Protein AF-A0A958DWW5-F1 (afdb_monomer_lite)

pLDDT: mean 72.93, std 12.02, range [46.09, 90.88]

Secondary structure (DSSP, 8-state):
--HHHHHHHHHHHH-SSHHHHHHHHHHHHHHHHHHHHHHHHTT----HHHHHHHHHHHHHHT-HHHHHHHHHTS-TTSTTHHHHHHHHHT-

Radius of gyration: 12.98 Å; chains: 1; bounding box: 32×26×37 Å

Foldseek 3Di:
DQPLCVLQVCLVPPDPDPVVSVVSLVVSLVSLVVVVVVCVVVVNPCALVSLQSNLVSCVVVVVNVSSLVSLVPRDPVHPCNVVSVVVNVVD

Structure (mmCIF, N/CA/C/O backbone):
data_AF-A0A958DWW5-F1
#
_entry.id   AF-A0A958DWW5-F1
#
loop_
_atom_site.group_PDB
_atom_site.id
_atom_site.type_symbol
_atom_site.label_atom_id
_atom_site.label_alt_id
_atom_site.label_comp_id
_atom_site.label_asym_id
_atom_site.label_entity_id
_atom_site.label_seq_id
_atom_site.pdbx_PDB_ins_code
_atom_site.Cartn_x
_atom_site.Cartn_y
_atom_site.Cartn_z
_atom_site.occupancy
_atom_site.B_iso_or_equiv
_atom_site.auth_seq_id
_atom_site.auth_comp_id
_atom_site.auth_asym_id
_atom_site.auth_atom_id
_atom_site.pdbx_PDB_model_num
ATOM 1 N N . MET A 1 1 ? -7.079 15.715 -1.850 1.00 46.09 1 MET A N 1
ATOM 2 C CA . MET A 1 1 ? -6.346 15.197 -3.025 1.00 46.09 1 MET A CA 1
ATOM 3 C C . MET A 1 1 ? -4.993 14.724 -2.521 1.00 46.09 1 MET A C 1
ATOM 5 O O . MET A 1 1 ? -4.297 15.525 -1.916 1.00 46.09 1 MET A O 1
ATOM 9 N N . GLY A 1 2 ? -4.696 13.425 -2.607 1.00 49.34 2 GLY A N 1
ATOM 10 C CA . GLY A 1 2 ? -3.488 12.849 -2.006 1.00 49.34 2 GLY A CA 1
ATOM 11 C C . GLY A 1 2 ? -2.287 13.001 -2.933 1.00 49.34 2 GLY A C 1
ATOM 12 O O . GLY A 1 2 ? -2.375 12.627 -4.098 1.00 49.34 2 GLY A O 1
ATOM 13 N N . LEU A 1 3 ? -1.175 13.531 -2.424 1.00 52.94 3 LEU A N 1
ATOM 14 C CA . LEU A 1 3 ? 0.078 13.673 -3.178 1.00 52.94 3 LEU A CA 1
ATOM 15 C C . LEU A 1 3 ? 0.573 12.330 -3.735 1.00 52.94 3 LEU A C 1
ATOM 17 O O . LEU A 1 3 ? 1.048 12.287 -4.863 1.00 52.94 3 LEU A O 1
ATOM 21 N N . GLY A 1 4 ? 0.361 11.233 -3.001 1.00 56.16 4 GLY A N 1
ATOM 22 C CA . GLY A 1 4 ? 0.663 9.886 -3.482 1.00 56.16 4 GLY A CA 1
ATOM 23 C C . GLY A 1 4 ? -0.173 9.470 -4.701 1.00 56.16 4 GLY A C 1
ATOM 24 O O . GLY A 1 4 ? 0.372 8.893 -5.629 1.00 56.16 4 GLY A O 1
ATOM 25 N N . TYR A 1 5 ? -1.459 9.844 -4.775 1.00 56.38 5 TYR A N 1
ATOM 26 C CA . TYR A 1 5 ? -2.298 9.598 -5.962 1.00 56.38 5 TYR A CA 1
ATOM 27 C C . TYR A 1 5 ? -1.805 10.383 -7.181 1.00 56.38 5 TYR A C 1
ATOM 29 O O . TYR A 1 5 ? -1.749 9.840 -8.282 1.00 56.38 5 TYR A O 1
ATOM 37 N N . LEU A 1 6 ? -1.434 11.655 -6.996 1.00 55.06 6 LEU A N 1
ATOM 38 C CA . LEU A 1 6 ? -0.862 12.454 -8.079 1.00 55.06 6 LEU A CA 1
ATOM 39 C C . LEU A 1 6 ? 0.441 11.820 -8.558 1.00 55.06 6 LEU A C 1
ATOM 41 O O . LEU A 1 6 ? 0.516 11.491 -9.729 1.00 55.06 6 LEU A O 1
ATOM 45 N N . ALA A 1 7 ? 1.383 11.538 -7.657 1.00 57.19 7 ALA A N 1
ATOM 46 C CA . ALA A 1 7 ? 2.679 10.960 -8.003 1.00 57.19 7 ALA A CA 1
ATOM 47 C C . ALA A 1 7 ? 2.563 9.596 -8.712 1.00 57.19 7 ALA A C 1
ATOM 49 O O . ALA A 1 7 ? 3.212 9.384 -9.736 1.00 57.19 7 ALA A O 1
ATOM 50 N N . LEU A 1 8 ? 1.688 8.707 -8.230 1.00 61.31 8 LEU A N 1
ATOM 51 C CA . LEU A 1 8 ? 1.511 7.358 -8.775 1.00 61.31 8 LEU A CA 1
ATOM 52 C C . LEU A 1 8 ? 0.702 7.360 -10.090 1.00 61.31 8 LEU A C 1
ATOM 54 O O . LEU A 1 8 ? 1.045 6.663 -11.043 1.00 61.31 8 LEU A O 1
ATOM 58 N N . SER A 1 9 ? -0.325 8.210 -10.209 1.00 54.41 9 SER A N 1
ATOM 59 C CA . SER A 1 9 ? -1.057 8.371 -11.478 1.00 54.41 9 SER A CA 1
ATOM 60 C C . SER A 1 9 ? -0.226 9.084 -12.551 1.00 54.41 9 SER A C 1
ATOM 62 O O . SER A 1 9 ? -0.356 8.767 -13.736 1.00 54.41 9 SER A O 1
ATOM 64 N N . THR A 1 10 ? 0.663 10.008 -12.162 1.00 55.66 10 THR A N 1
ATOM 65 C CA . THR A 1 10 ? 1.589 10.665 -13.091 1.00 55.66 10 THR A CA 1
ATOM 66 C C . THR A 1 10 ? 2.751 9.766 -13.490 1.00 55.66 10 THR A C 1
ATOM 68 O O . THR A 1 10 ? 3.127 9.797 -14.656 1.00 55.66 10 THR A O 1
ATOM 71 N N . SER A 1 11 ? 3.284 8.917 -12.603 1.00 55.38 11 SER A N 1
ATOM 72 C CA . SER A 1 11 ? 4.348 7.970 -12.977 1.00 55.38 11 SER A CA 1
ATOM 73 C C . SER A 1 11 ? 3.846 6.939 -13.993 1.00 55.38 11 SER A C 1
ATOM 75 O O . SER A 1 11 ? 4.513 6.658 -14.990 1.00 55.38 11 SER A O 1
ATOM 77 N N . ALA A 1 12 ? 2.614 6.449 -13.828 1.00 53.28 12 ALA A N 1
ATOM 78 C CA . ALA A 1 12 ? 2.003 5.528 -14.779 1.00 53.28 12 ALA A CA 1
ATOM 79 C C . ALA A 1 12 ? 1.764 6.166 -16.164 1.00 53.28 12 ALA A C 1
ATOM 81 O O . ALA A 1 12 ? 1.951 5.491 -17.176 1.00 53.28 12 ALA A O 1
ATOM 82 N N . LYS A 1 13 ? 1.395 7.457 -16.234 1.00 50.47 13 LYS A N 1
ATOM 83 C CA . LYS A 1 13 ? 1.014 8.135 -17.492 1.00 50.47 13 LYS A CA 1
ATOM 84 C C . LYS A 1 13 ? 2.093 8.993 -18.165 1.00 50.47 13 LYS A C 1
ATOM 86 O O . LYS A 1 13 ? 1.932 9.272 -19.349 1.00 50.47 13 LYS A O 1
ATOM 91 N N . ALA A 1 14 ? 3.126 9.452 -17.455 1.00 50.16 14 ALA A N 1
ATOM 92 C CA . ALA A 1 14 ? 3.953 10.576 -17.917 1.00 50.16 14 ALA A CA 1
ATOM 93 C C . ALA A 1 14 ? 5.463 10.312 -18.027 1.00 50.16 14 ALA A C 1
ATOM 95 O O . ALA A 1 14 ? 6.180 11.236 -18.394 1.00 50.16 14 ALA A O 1
ATOM 96 N N . ALA A 1 15 ? 5.971 9.111 -17.736 1.00 50.66 15 ALA A N 1
ATOM 97 C CA . ALA A 1 15 ? 7.409 8.853 -17.845 1.00 50.66 15 ALA A CA 1
ATOM 98 C C . ALA A 1 15 ? 7.796 8.408 -19.274 1.00 50.66 15 ALA A C 1
ATOM 100 O O . ALA A 1 15 ? 7.362 7.333 -19.694 1.00 50.66 15 ALA A O 1
ATOM 101 N N . PRO A 1 16 ? 8.597 9.194 -20.021 1.00 54.28 16 PRO A N 1
ATOM 102 C CA . PRO A 1 16 ? 9.163 8.767 -21.304 1.00 54.28 16 PRO A CA 1
ATOM 103 C C . PRO A 1 16 ? 10.247 7.680 -21.155 1.00 54.28 16 PRO A C 1
ATOM 105 O O . PRO A 1 16 ? 10.571 7.009 -22.132 1.00 54.28 16 PRO A O 1
ATOM 108 N N . ASP A 1 17 ? 10.752 7.463 -19.935 1.00 62.81 17 ASP A N 1
ATOM 109 C CA . ASP A 1 17 ? 11.859 6.560 -19.619 1.00 62.81 17 ASP A CA 1
ATOM 110 C C . ASP A 1 17 ? 11.667 5.905 -18.234 1.00 62.81 17 ASP A C 1
ATOM 112 O O . ASP A 1 17 ? 11.138 6.510 -17.298 1.00 62.81 17 ASP A O 1
ATOM 116 N N . GLU A 1 18 ? 12.090 4.644 -18.109 1.00 56.97 18 GLU A N 1
ATOM 117 C CA . GLU A 1 18 ? 11.859 3.757 -16.953 1.00 56.97 18 GLU A CA 1
ATOM 118 C C . GLU A 1 18 ? 12.422 4.321 -15.635 1.00 56.97 18 GLU A C 1
ATOM 120 O O . GLU A 1 18 ? 11.736 4.314 -14.615 1.00 56.97 18 GLU A O 1
ATOM 125 N N . SER A 1 19 ? 13.598 4.953 -15.688 1.00 60.00 19 SER A N 1
ATOM 126 C CA . SER A 1 19 ? 14.252 5.580 -14.527 1.00 60.00 19 SER A CA 1
ATOM 127 C C . SER A 1 19 ? 13.445 6.741 -13.924 1.00 60.00 19 SER A C 1
ATOM 129 O O . SER A 1 19 ? 13.374 6.902 -12.703 1.00 60.00 19 SER A O 1
ATOM 131 N N . SER A 1 20 ? 12.769 7.529 -14.765 1.00 64.38 20 SER A N 1
ATOM 132 C CA . SER A 1 20 ? 11.877 8.599 -14.306 1.00 64.38 20 SER A CA 1
ATOM 133 C C . SER A 1 20 ? 10.648 8.017 -13.595 1.00 64.38 20 SER A C 1
ATOM 135 O O . SER A 1 20 ? 10.163 8.573 -12.609 1.00 64.38 20 SER A O 1
ATOM 137 N N . ARG A 1 21 ? 10.163 6.861 -14.063 1.00 63.19 21 ARG A N 1
ATOM 138 C CA . ARG A 1 21 ? 9.012 6.140 -13.507 1.00 63.19 21 ARG A CA 1
ATOM 139 C C . ARG A 1 21 ? 9.289 5.614 -12.102 1.00 63.19 21 ARG A C 1
ATOM 141 O O . ARG A 1 21 ? 8.478 5.860 -11.209 1.00 63.19 21 ARG A O 1
ATOM 148 N N . GLU A 1 22 ? 10.445 4.980 -11.917 1.00 66.19 22 GLU A N 1
ATOM 149 C CA . GLU A 1 22 ? 10.921 4.488 -10.619 1.00 66.19 22 GLU A CA 1
ATOM 150 C C . GLU A 1 22 ? 11.076 5.636 -9.618 1.00 66.19 22 GLU A C 1
ATOM 152 O O . GLU A 1 22 ? 10.549 5.571 -8.509 1.00 66.19 22 GLU A O 1
ATOM 157 N N . SER A 1 23 ? 11.693 6.749 -10.031 1.00 69.31 23 SER A N 1
ATOM 158 C CA . SER A 1 23 ? 11.865 7.912 -9.153 1.00 69.31 23 SER A CA 1
ATOM 159 C C . SER A 1 23 ? 10.528 8.504 -8.683 1.00 69.31 23 SER A C 1
ATOM 161 O O . SER A 1 23 ? 10.362 8.837 -7.506 1.00 69.31 23 SER A O 1
ATOM 163 N N . PHE A 1 24 ? 9.535 8.610 -9.572 1.00 68.25 24 PHE A N 1
ATOM 164 C CA . PHE A 1 24 ? 8.201 9.073 -9.178 1.00 68.25 24 PHE A CA 1
ATOM 165 C C . PHE A 1 24 ? 7.455 8.055 -8.309 1.00 68.25 24 PHE A C 1
ATOM 167 O O . PHE A 1 24 ? 6.718 8.458 -7.406 1.00 68.25 24 PHE A O 1
ATOM 174 N N . GLN A 1 25 ? 7.651 6.755 -8.543 1.00 68.75 25 GLN A N 1
ATOM 175 C CA . GLN A 1 25 ? 7.132 5.704 -7.667 1.00 68.75 25 GLN A CA 1
ATOM 176 C C . GLN A 1 25 ? 7.716 5.813 -6.259 1.00 68.75 25 GLN A C 1
ATOM 178 O O . GLN A 1 25 ? 6.948 5.857 -5.302 1.00 68.75 25 GLN A O 1
ATOM 183 N N . GLU A 1 26 ? 9.033 5.944 -6.107 1.00 72.44 26 GLU A N 1
ATOM 184 C CA . GLU A 1 26 ? 9.670 6.108 -4.795 1.00 72.44 26 GLU A CA 1
ATOM 185 C C . GLU A 1 26 ? 9.145 7.344 -4.050 1.00 72.44 26 GLU A C 1
ATOM 187 O O . GLU A 1 26 ? 8.846 7.286 -2.853 1.00 72.44 26 GLU A O 1
ATOM 192 N N . GLN A 1 27 ? 8.951 8.462 -4.757 1.00 70.81 27 GLN A N 1
ATOM 193 C CA . GLN A 1 27 ? 8.355 9.668 -4.174 1.00 70.81 27 GLN A CA 1
ATOM 194 C C . GLN A 1 27 ? 6.895 9.456 -3.748 1.00 70.81 27 GLN A C 1
ATOM 196 O O . GLN A 1 27 ? 6.479 9.958 -2.693 1.00 70.81 27 GLN A O 1
ATOM 201 N N . ALA A 1 28 ? 6.113 8.716 -4.540 1.00 68.25 28 ALA A N 1
ATOM 202 C CA . ALA A 1 28 ? 4.738 8.361 -4.204 1.00 68.25 28 ALA A CA 1
ATOM 203 C C . ALA A 1 28 ? 4.697 7.500 -2.939 1.00 68.25 28 ALA A C 1
ATOM 205 O O . ALA A 1 28 ? 3.969 7.824 -1.999 1.00 68.25 28 ALA A O 1
ATOM 206 N N . ILE A 1 29 ? 5.537 6.467 -2.885 1.00 72.25 29 ILE A N 1
ATOM 207 C CA . ILE A 1 29 ? 5.663 5.556 -1.749 1.00 72.25 29 ILE A CA 1
ATOM 208 C C . ILE A 1 29 ? 6.066 6.327 -0.484 1.00 72.25 29 ILE A C 1
ATOM 210 O O . ILE A 1 29 ? 5.377 6.237 0.530 1.00 72.25 29 ILE A O 1
ATOM 214 N N . SER A 1 30 ? 7.094 7.181 -0.553 1.00 74.19 30 SER A N 1
ATOM 215 C CA . SER A 1 30 ? 7.513 8.017 0.585 1.00 74.19 30 SER A CA 1
ATOM 216 C C . SER A 1 30 ? 6.391 8.945 1.076 1.00 74.19 30 SER A C 1
ATOM 218 O O . SER A 1 30 ? 6.246 9.202 2.275 1.00 74.19 30 SER A O 1
ATOM 220 N N . SER A 1 31 ? 5.565 9.454 0.158 1.00 71.88 31 SER A N 1
ATOM 221 C CA . SER A 1 31 ? 4.407 10.283 0.506 1.00 71.88 31 SER A CA 1
ATOM 222 C C . SER A 1 31 ? 3.308 9.474 1.199 1.00 71.88 31 SER A C 1
ATOM 224 O O . SER A 1 31 ? 2.696 9.977 2.144 1.00 71.88 31 SER A O 1
ATOM 226 N N . PHE A 1 32 ? 3.076 8.229 0.773 1.00 71.50 32 PHE A N 1
ATOM 227 C CA . PHE A 1 32 ? 2.136 7.319 1.427 1.00 71.50 32 PHE A CA 1
ATOM 228 C C . PHE A 1 32 ? 2.612 6.899 2.818 1.00 71.50 32 PHE A C 1
ATOM 230 O O . PHE A 1 32 ? 1.828 6.955 3.760 1.00 71.50 32 PHE A O 1
ATOM 237 N N . GLU A 1 33 ? 3.897 6.596 2.997 1.00 74.38 33 GLU A N 1
ATOM 238 C CA . GLU A 1 33 ? 4.465 6.283 4.315 1.00 74.38 33 GLU A CA 1
ATOM 239 C C . GLU A 1 33 ? 4.327 7.450 5.296 1.00 74.38 33 GLU A C 1
ATOM 241 O O . GLU A 1 33 ? 3.999 7.255 6.467 1.00 74.38 33 GLU A O 1
ATOM 246 N N . LYS A 1 34 ? 4.540 8.689 4.836 1.00 73.44 34 LYS A N 1
ATOM 247 C CA . LYS A 1 34 ? 4.319 9.883 5.668 1.00 73.44 34 LYS A CA 1
ATOM 248 C C . LYS A 1 34 ? 2.851 10.042 6.052 1.00 73.44 34 LYS A C 1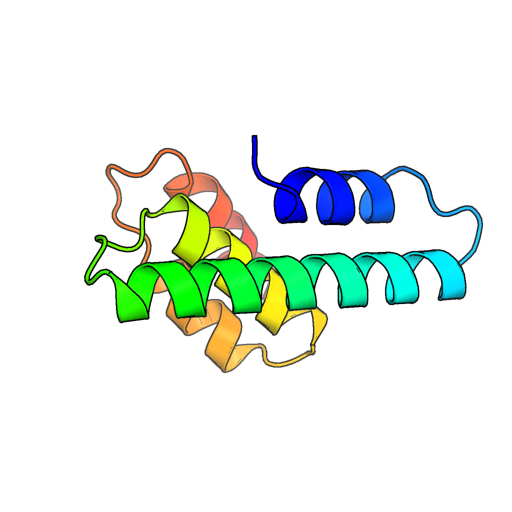
ATOM 250 O O . LYS A 1 34 ? 2.570 10.380 7.200 1.00 73.44 34 LYS A O 1
ATOM 255 N N . ALA A 1 35 ? 1.932 9.800 5.117 1.00 67.69 35 ALA A N 1
ATOM 256 C CA . ALA A 1 35 ? 0.497 9.844 5.388 1.00 67.69 35 ALA A CA 1
ATOM 257 C C . ALA A 1 35 ? 0.092 8.777 6.418 1.00 67.69 35 ALA A C 1
ATOM 259 O O . ALA A 1 35 ? -0.518 9.128 7.424 1.00 67.69 35 ALA A O 1
ATOM 260 N N . LYS A 1 36 ? 0.553 7.530 6.246 1.00 69.69 36 LYS A N 1
ATOM 261 C CA . LYS A 1 36 ? 0.333 6.424 7.188 1.00 69.69 36 LYS A CA 1
ATOM 262 C C . LYS A 1 36 ? 0.860 6.747 8.587 1.00 69.69 36 LYS A C 1
ATOM 264 O O . LYS A 1 36 ? 0.114 6.654 9.554 1.00 69.69 36 LYS A O 1
ATOM 269 N N . ASN A 1 37 ? 2.106 7.212 8.697 1.00 72.44 37 ASN A N 1
ATOM 270 C CA . ASN A 1 37 ? 2.699 7.601 9.983 1.00 72.44 37 ASN A CA 1
ATOM 271 C C . ASN A 1 37 ? 1.915 8.730 10.671 1.00 72.44 37 ASN A C 1
ATOM 273 O O . ASN A 1 37 ? 1.784 8.746 11.895 1.00 72.44 37 ASN A O 1
ATOM 277 N N . LEU A 1 38 ? 1.395 9.695 9.904 1.00 67.75 38 LEU A N 1
ATOM 278 C CA . LEU A 1 38 ? 0.530 10.741 10.447 1.00 67.75 38 LEU A CA 1
ATOM 279 C C . LEU A 1 38 ? -0.815 10.160 10.898 1.00 67.75 38 LEU A C 1
ATOM 281 O O . LEU A 1 38 ? -1.251 10.468 12.004 1.00 67.75 38 LEU A O 1
ATOM 285 N N . ALA A 1 39 ? -1.446 9.304 10.095 1.00 65.00 39 ALA A N 1
ATOM 286 C CA . ALA A 1 39 ? -2.705 8.658 10.450 1.00 65.00 39 ALA A CA 1
ATOM 287 C C . ALA A 1 39 ? -2.580 7.849 11.752 1.00 65.00 39 ALA A C 1
ATOM 289 O O . ALA A 1 39 ? -3.367 8.058 12.675 1.00 65.00 39 ALA A O 1
ATOM 290 N N . GLU A 1 40 ? -1.533 7.028 11.879 1.00 67.12 40 GLU A N 1
ATOM 291 C CA . GLU A 1 40 ? -1.219 6.264 13.093 1.00 67.12 40 GLU A CA 1
ATOM 292 C C 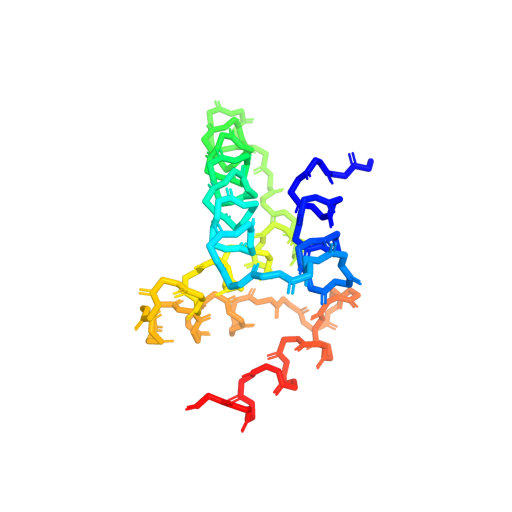. GLU A 1 40 ? -0.967 7.181 14.296 1.00 67.12 40 GLU A C 1
ATOM 294 O O . GLU A 1 40 ? -1.566 6.999 15.357 1.00 67.12 40 GLU A O 1
ATOM 299 N N . LYS A 1 41 ? -0.141 8.223 14.125 1.00 71.88 41 LYS A N 1
ATOM 300 C CA . LYS A 1 41 ? 0.173 9.191 15.188 1.00 71.88 41 LYS A CA 1
ATOM 301 C C . LYS A 1 41 ? -1.069 9.895 15.736 1.00 71.88 41 LYS A C 1
ATOM 303 O O . LYS A 1 41 ? -1.105 10.233 16.918 1.00 71.88 41 LYS A O 1
ATOM 308 N N . PHE A 1 42 ? -2.058 10.150 14.885 1.00 72.00 42 PHE A N 1
ATOM 309 C CA . PHE A 1 42 ? -3.295 10.831 15.261 1.00 72.00 42 PHE A CA 1
ATOM 310 C C . PHE A 1 42 ? -4.463 9.869 15.527 1.00 72.00 42 PHE A C 1
ATOM 312 O O . PHE A 1 42 ? -5.586 10.341 15.703 1.00 72.00 42 PHE A O 1
ATOM 319 N N . ALA A 1 43 ? -4.213 8.551 15.575 1.00 64.75 43 ALA A N 1
ATOM 320 C CA . ALA A 1 43 ? -5.235 7.505 15.696 1.00 64.75 43 ALA A CA 1
ATOM 321 C C . ALA A 1 43 ? -6.408 7.701 14.715 1.00 64.75 43 ALA A C 1
ATOM 323 O O . ALA A 1 43 ? -7.564 7.391 15.015 1.00 64.75 43 ALA A O 1
ATOM 324 N N . LEU A 1 44 ? -6.107 8.262 13.542 1.00 64.88 44 LEU A N 1
ATOM 325 C CA . LEU A 1 44 ? -7.081 8.439 12.482 1.00 64.88 44 LEU A CA 1
ATOM 326 C C . LEU A 1 44 ? -7.363 7.061 11.903 1.00 64.88 44 LEU A C 1
ATOM 328 O O . LEU A 1 44 ? -6.436 6.314 11.588 1.00 64.88 44 LEU A O 1
ATOM 332 N N . GLN A 1 45 ? -8.645 6.727 11.765 1.00 62.97 45 GLN A N 1
ATOM 333 C CA . GLN A 1 45 ? -9.015 5.518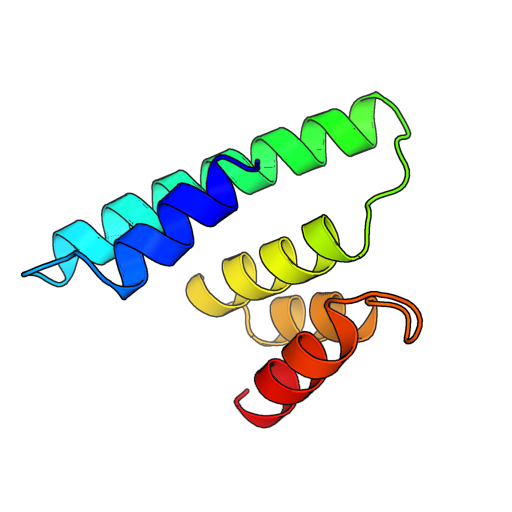 11.048 1.00 62.97 45 GLN A CA 1
ATOM 334 C C . GLN A 1 45 ? -8.433 5.585 9.642 1.00 62.97 45 GLN A C 1
ATOM 336 O O . GLN A 1 45 ? -8.736 6.496 8.867 1.00 62.97 45 GLN A O 1
ATOM 341 N N . THR A 1 46 ? -7.591 4.604 9.341 1.00 66.31 46 THR A N 1
ATOM 342 C CA . THR A 1 46 ? -6.993 4.424 8.030 1.00 66.31 46 THR A CA 1
ATOM 343 C C . THR A 1 46 ? -8.130 4.151 7.059 1.00 66.31 46 THR A C 1
ATOM 345 O O . THR A 1 46 ? -8.815 3.132 7.138 1.00 66.31 46 THR A O 1
ATOM 348 N N . SER A 1 47 ? -8.414 5.113 6.188 1.00 72.75 47 SER A N 1
ATOM 349 C CA . SER A 1 47 ? -9.515 4.955 5.237 1.00 72.75 47 SER A CA 1
ATOM 350 C C . SER A 1 47 ? -9.177 3.847 4.234 1.00 72.75 47 SER A C 1
ATOM 352 O O . SER A 1 47 ? -8.006 3.660 3.901 1.00 72.75 47 SER A O 1
ATOM 354 N N . GLY A 1 48 ? -10.182 3.168 3.664 1.00 72.56 48 GLY A N 1
ATOM 355 C CA . GLY A 1 48 ? -9.952 2.150 2.622 1.00 72.56 48 GLY A CA 1
ATOM 356 C C . GLY A 1 48 ? -9.132 2.659 1.424 1.00 72.56 48 GLY A C 1
ATOM 357 O O . GLY A 1 48 ? -8.503 1.877 0.723 1.00 72.56 48 GLY A O 1
ATOM 358 N N . ARG A 1 49 ? -9.054 3.986 1.248 1.00 77.12 49 ARG A N 1
ATOM 359 C CA . ARG A 1 49 ? -8.132 4.661 0.330 1.00 77.12 49 ARG A CA 1
ATOM 360 C C . ARG A 1 49 ? -6.660 4.451 0.692 1.00 77.12 49 ARG A C 1
ATOM 362 O O . ARG A 1 49 ? -5.868 4.117 -0.175 1.00 77.12 49 ARG A O 1
ATOM 369 N N . GLU A 1 50 ? -6.274 4.722 1.936 1.00 74.69 50 GLU A N 1
ATOM 370 C CA . GLU A 1 50 ? -4.881 4.576 2.385 1.00 74.69 50 GLU A CA 1
ATOM 371 C C . GLU A 1 50 ? -4.443 3.119 2.352 1.00 74.69 50 GLU A C 1
ATOM 373 O O . GLU A 1 50 ? -3.331 2.835 1.915 1.00 74.69 50 GLU A O 1
ATOM 378 N N . ILE A 1 51 ? -5.334 2.208 2.746 1.00 81.00 51 ILE A N 1
ATOM 379 C CA . ILE A 1 51 ? -5.085 0.767 2.684 1.00 81.00 51 ILE A CA 1
ATOM 380 C C . ILE A 1 51 ? -4.799 0.348 1.233 1.00 81.00 51 ILE A C 1
ATOM 382 O O . ILE A 1 51 ? -3.760 -0.251 0.966 1.00 81.00 51 ILE A O 1
ATOM 386 N N . PHE A 1 52 ? -5.647 0.760 0.284 1.00 83.56 52 PHE A N 1
ATOM 387 C CA . PHE A 1 52 ? -5.458 0.483 -1.144 1.00 83.56 52 PHE A CA 1
ATOM 388 C C . PHE A 1 52 ? -4.122 0.977 -1.684 1.00 83.56 52 PHE A C 1
ATOM 390 O O . PHE A 1 52 ? -3.375 0.223 -2.303 1.00 83.56 52 PHE A O 1
ATOM 397 N N . TYR A 1 53 ? -3.773 2.232 -1.416 1.00 76.38 53 TYR A N 1
ATOM 398 C CA . TYR A 1 53 ? -2.517 2.765 -1.930 1.00 76.38 53 TYR A CA 1
ATOM 399 C C . TYR A 1 53 ? -1.280 2.202 -1.231 1.00 76.38 53 TYR A C 1
ATOM 401 O O . TYR A 1 53 ? -0.221 2.142 -1.851 1.00 76.38 53 TYR A O 1
ATOM 409 N N . THR A 1 54 ? -1.406 1.769 0.023 1.00 78.19 54 THR A N 1
ATOM 410 C CA . THR A 1 54 ? -0.330 1.035 0.696 1.00 78.19 54 THR A CA 1
ATOM 411 C C . THR A 1 54 ? -0.129 -0.321 0.021 1.00 78.19 54 THR A C 1
ATOM 413 O O . THR A 1 54 ? 1.000 -0.659 -0.310 1.00 78.19 54 THR A O 1
ATOM 416 N N . GLY A 1 55 ? -1.211 -1.040 -0.302 1.00 83.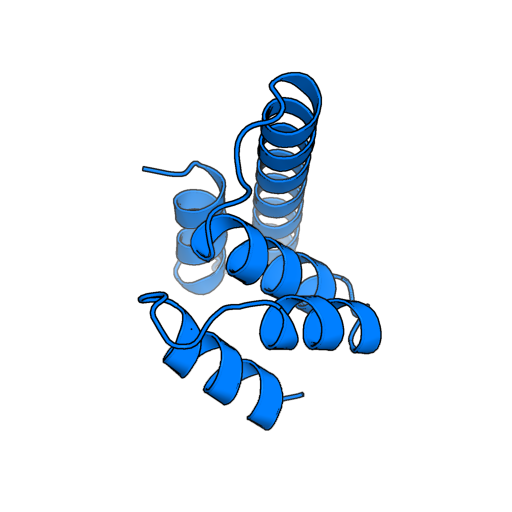50 55 GLY A N 1
ATOM 417 C CA . GLY A 1 55 ? -1.136 -2.280 -1.080 1.00 83.50 55 GLY A CA 1
ATOM 418 C C . GLY A 1 55 ? -0.453 -2.092 -2.437 1.00 83.50 55 GLY A C 1
ATOM 419 O O . GLY A 1 55 ? 0.470 -2.830 -2.770 1.00 83.50 55 GLY A O 1
ATOM 420 N N . LEU A 1 56 ? -0.814 -1.040 -3.179 1.00 81.62 56 LEU A N 1
ATOM 421 C CA . LEU A 1 56 ? -0.146 -0.693 -4.441 1.00 81.62 56 LEU A CA 1
ATOM 422 C C . LEU A 1 56 ? 1.346 -0.394 -4.255 1.00 81.62 56 LEU A C 1
ATOM 424 O O . LEU A 1 56 ? 2.170 -0.854 -5.042 1.00 81.62 56 LEU A O 1
ATOM 428 N N . ALA A 1 57 ? 1.706 0.373 -3.226 1.00 76.81 57 ALA A N 1
ATOM 429 C CA . ALA A 1 57 ? 3.098 0.690 -2.922 1.00 76.81 57 ALA A CA 1
ATOM 430 C C . ALA A 1 57 ? 3.929 -0.577 -2.663 1.00 76.81 57 ALA A C 1
ATOM 432 O O . ALA A 1 57 ? 5.010 -0.718 -3.235 1.00 76.81 57 ALA A O 1
ATOM 433 N N . GLU A 1 58 ? 3.411 -1.510 -1.861 1.00 81.00 58 GLU A N 1
ATOM 434 C CA . GLU A 1 58 ? 4.085 -2.785 -1.592 1.00 81.00 58 GLU A CA 1
ATOM 435 C C . GLU A 1 58 ? 4.158 -3.670 -2.845 1.00 81.00 58 GLU A C 1
ATOM 437 O O . GLU A 1 58 ? 5.204 -4.255 -3.123 1.00 81.00 58 GLU A O 1
ATOM 442 N N . ARG A 1 59 ? 3.108 -3.679 -3.682 1.00 80.94 59 ARG A N 1
ATOM 443 C CA . ARG A 1 59 ? 3.122 -4.372 -4.983 1.00 80.94 59 ARG A CA 1
ATOM 444 C C . ARG A 1 59 ? 4.267 -3.865 -5.856 1.00 80.94 59 ARG A C 1
ATOM 446 O O . ARG A 1 59 ? 5.012 -4.668 -6.410 1.00 80.94 59 ARG A O 1
ATOM 453 N N . PHE A 1 60 ? 4.443 -2.546 -5.954 1.00 76.12 60 PHE A N 1
ATOM 454 C CA . PHE A 1 60 ? 5.526 -1.951 -6.745 1.00 76.12 60 PHE A CA 1
ATOM 455 C C . PHE A 1 60 ? 6.919 -2.170 -6.154 1.00 76.12 60 PHE A C 1
ATOM 457 O O . PHE A 1 60 ? 7.888 -2.194 -6.906 1.00 76.12 60 PHE A O 1
ATOM 464 N N . ARG A 1 61 ? 7.031 -2.372 -4.838 1.00 74.00 61 ARG A N 1
ATOM 465 C CA . ARG A 1 61 ? 8.281 -2.799 -4.188 1.00 74.00 61 ARG A CA 1
ATOM 466 C C . ARG A 1 61 ? 8.626 -4.269 -4.445 1.00 74.00 61 ARG A C 1
ATOM 468 O O . ARG A 1 61 ? 9.733 -4.685 -4.125 1.00 74.00 61 ARG A O 1
ATOM 475 N N . GLY A 1 62 ? 7.704 -5.043 -5.020 1.00 78.00 62 GLY A N 1
ATOM 476 C CA . GLY A 1 62 ? 7.838 -6.490 -5.184 1.00 78.00 62 GLY A CA 1
ATOM 477 C C . GLY A 1 62 ? 7.430 -7.291 -3.943 1.00 78.00 62 GLY A C 1
ATOM 478 O O . GLY A 1 62 ? 7.559 -8.512 -3.940 1.00 78.00 62 GLY A O 1
ATOM 479 N N . GLU A 1 63 ? 6.889 -6.637 -2.911 1.00 83.69 63 GLU A N 1
ATOM 480 C CA . GLU A 1 63 ? 6.402 -7.258 -1.674 1.00 83.69 63 GLU A CA 1
ATOM 481 C C . GLU A 1 63 ? 4.971 -7.783 -1.874 1.00 83.69 63 GLU A C 1
ATOM 483 O O . GLU A 1 63 ? 3.998 -7.285 -1.301 1.00 83.69 63 GLU A O 1
ATOM 488 N N . ILE A 1 64 ? 4.831 -8.787 -2.744 1.00 87.56 64 ILE A N 1
ATOM 489 C CA . ILE A 1 64 ? 3.532 -9.255 -3.252 1.00 87.56 64 ILE A CA 1
ATOM 490 C C . ILE A 1 64 ? 2.596 -9.737 -2.137 1.00 87.56 64 ILE A C 1
ATOM 492 O O . ILE A 1 64 ? 1.434 -9.342 -2.098 1.00 87.56 64 ILE A O 1
ATOM 496 N N . GLU A 1 65 ? 3.088 -10.548 -1.201 1.00 87.44 65 GLU A N 1
ATOM 497 C CA . GLU A 1 65 ? 2.273 -11.063 -0.089 1.00 87.44 65 GLU A CA 1
ATOM 498 C C . GLU A 1 65 ? 1.772 -9.936 0.821 1.00 87.44 65 GLU A C 1
ATOM 500 O O . GLU A 1 65 ? 0.628 -9.936 1.283 1.00 87.44 65 GLU A O 1
ATOM 505 N N . LEU A 1 66 ? 2.614 -8.924 1.036 1.00 85.06 66 LEU A N 1
ATOM 506 C CA . LEU A 1 66 ? 2.251 -7.772 1.843 1.00 85.06 66 LEU A CA 1
ATOM 507 C C . LEU A 1 66 ? 1.201 -6.919 1.120 1.00 85.06 66 LEU A C 1
ATOM 509 O O . LEU A 1 66 ? 0.213 -6.515 1.736 1.00 85.06 66 LEU A O 1
ATOM 513 N N . ALA A 1 67 ? 1.353 -6.727 -0.191 1.00 86.12 67 ALA A N 1
ATOM 514 C CA . ALA A 1 67 ? 0.368 -6.059 -1.034 1.00 86.12 67 ALA A CA 1
ATOM 515 C C . ALA A 1 67 ? -1.006 -6.742 -0.977 1.00 86.12 67 ALA A C 1
ATOM 517 O O . ALA A 1 67 ? -2.010 -6.070 -0.726 1.00 86.12 67 ALA A O 1
ATOM 518 N N . LYS A 1 68 ? -1.042 -8.076 -1.121 1.00 90.06 68 LYS A N 1
ATOM 519 C CA . LYS A 1 68 ? -2.273 -8.877 -1.003 1.00 90.06 68 LYS A CA 1
ATOM 520 C C . LYS A 1 68 ? -2.955 -8.646 0.339 1.00 90.06 68 LYS A C 1
ATOM 522 O O . LYS A 1 68 ? -4.138 -8.317 0.374 1.00 90.06 68 LYS A O 1
ATOM 527 N N . SER A 1 69 ? -2.187 -8.705 1.429 1.00 90.88 69 SER A N 1
ATOM 528 C CA . SER A 1 69 ? -2.729 -8.497 2.776 1.00 90.88 69 SER A CA 1
ATOM 529 C C . SER A 1 69 ? -3.399 -7.130 2.940 1.00 90.88 69 SER A C 1
ATOM 531 O O . SER A 1 69 ? -4.410 -7.017 3.631 1.00 90.88 69 SER A O 1
ATOM 533 N N . TYR A 1 70 ? -2.868 -6.082 2.303 1.00 87.88 70 TYR A N 1
ATOM 534 C CA . TYR A 1 70 ? -3.490 -4.762 2.327 1.00 87.88 70 TYR A CA 1
ATOM 535 C C . TYR A 1 70 ? -4.756 -4.728 1.475 1.00 87.88 70 TYR A C 1
ATOM 537 O O . TYR A 1 70 ? -5.770 -4.204 1.928 1.00 87.88 70 TYR A O 1
ATOM 545 N N . PHE A 1 71 ? -4.745 -5.307 0.275 1.00 88.88 71 PHE A N 1
ATOM 546 C CA . PHE A 1 71 ? -5.938 -5.336 -0.571 1.00 88.88 71 PHE A CA 1
ATOM 547 C C . PHE A 1 71 ? -7.106 -6.100 0.068 1.00 88.88 71 PHE A C 1
ATOM 549 O O . PHE A 1 71 ? -8.246 -5.646 -0.015 1.00 88.88 71 PHE A O 1
ATOM 556 N N . GLU A 1 72 ? -6.833 -7.189 0.788 1.00 90.44 72 GLU A N 1
ATOM 557 C CA . GLU A 1 72 ? -7.845 -7.961 1.524 1.00 90.44 72 GLU A CA 1
ATOM 558 C C . GLU A 1 72 ? -8.438 -7.212 2.728 1.00 90.44 72 GLU A C 1
ATOM 560 O O . GLU A 1 72 ? -9.582 -7.456 3.112 1.00 90.44 72 GLU A O 1
ATOM 565 N N . GLN A 1 73 ? -7.692 -6.276 3.320 1.00 87.62 73 GLN A N 1
ATOM 566 C CA . GLN A 1 73 ? -8.164 -5.450 4.439 1.00 87.62 73 GLN A CA 1
ATOM 567 C C . GLN A 1 73 ? -9.148 -4.355 4.007 1.00 87.62 73 GLN A C 1
ATOM 569 O O . GLN A 1 73 ? -9.728 -3.678 4.861 1.00 87.62 73 GLN A O 1
ATOM 574 N N . ILE A 1 74 ? -9.332 -4.136 2.703 1.00 86.00 74 ILE A N 1
ATOM 575 C CA . ILE A 1 74 ? -10.243 -3.106 2.209 1.00 86.00 74 ILE A CA 1
ATOM 576 C C . ILE A 1 74 ? -11.680 -3.595 2.383 1.00 86.00 74 ILE A C 1
ATOM 578 O O . ILE A 1 74 ? -12.051 -4.624 1.819 1.00 86.00 74 ILE A O 1
ATOM 582 N N . PRO A 1 75 ? -12.520 -2.859 3.131 1.00 83.19 75 PRO A N 1
ATOM 583 C CA . PRO A 1 75 ? -13.883 -3.295 3.376 1.00 83.19 75 PRO A CA 1
ATOM 584 C C . PRO A 1 75 ? -14.735 -3.188 2.099 1.00 83.19 75 PRO A C 1
ATOM 586 O O . PRO A 1 75 ? -14.518 -2.261 1.312 1.00 83.19 75 PRO A O 1
ATOM 589 N N . PRO A 1 76 ? -15.748 -4.057 1.911 1.00 85.31 76 PRO A N 1
ATOM 590 C CA . PRO A 1 76 ? -16.633 -4.036 0.742 1.00 85.31 76 PRO A CA 1
ATOM 591 C C . PRO A 1 76 ? -17.385 -2.719 0.528 1.00 85.31 76 PRO A C 1
ATOM 593 O O . PRO A 1 76 ? -17.751 -2.396 -0.598 1.00 85.31 76 PRO A O 1
ATOM 596 N N . GLU A 1 77 ? -17.610 -1.934 1.588 1.00 84.50 77 GLU A N 1
ATOM 597 C CA . GLU A 1 77 ? -18.269 -0.625 1.475 1.00 84.50 77 GLU A CA 1
ATOM 598 C C . GLU A 1 77 ? -17.330 0.474 0.937 1.00 84.50 77 GLU A C 1
ATOM 600 O O . GLU A 1 77 ? -17.768 1.589 0.636 1.00 84.50 77 GLU A O 1
ATOM 605 N N . SER A 1 78 ? -16.026 0.193 0.841 1.00 81.12 78 SER A N 1
ATOM 606 C CA . SER A 1 78 ? -15.034 1.122 0.309 1.00 81.12 78 SER A CA 1
ATOM 607 C C . SER A 1 78 ? -15.184 1.260 -1.201 1.00 81.12 78 SER A C 1
ATOM 609 O O . SER A 1 78 ? -15.202 0.276 -1.933 1.00 81.12 78 SER A O 1
ATOM 611 N N . ILE A 1 79 ? -15.130 2.496 -1.699 1.00 84.25 79 ILE A N 1
ATOM 612 C CA . ILE A 1 79 ? -15.080 2.779 -3.144 1.00 84.25 79 ILE A CA 1
ATOM 613 C C . ILE A 1 79 ? -13.853 2.171 -3.855 1.00 84.25 79 ILE A C 1
ATOM 615 O O . ILE A 1 79 ? -13.810 2.162 -5.078 1.00 84.25 79 ILE A O 1
ATOM 619 N N . PHE A 1 80 ? -12.852 1.709 -3.097 1.00 82.81 80 PHE A N 1
ATOM 620 C CA . PHE A 1 80 ? -11.629 1.073 -3.603 1.00 82.81 80 PHE A CA 1
ATOM 621 C C . PHE A 1 80 ? -11.697 -0.460 -3.582 1.00 82.81 80 PHE A C 1
ATOM 623 O O . PHE A 1 80 ? -10.726 -1.109 -3.952 1.00 82.81 80 PHE A O 1
ATOM 630 N N . TYR A 1 81 ? -12.808 -1.049 -3.127 1.00 86.00 81 TYR A N 1
ATOM 631 C CA . TYR A 1 81 ? -12.929 -2.499 -2.981 1.00 86.00 81 TYR A CA 1
ATOM 632 C C . TYR A 1 81 ? -12.832 -3.237 -4.320 1.00 86.00 81 TYR A C 1
ATOM 634 O O . TYR A 1 81 ? -12.035 -4.159 -4.440 1.00 86.00 81 TYR A O 1
ATOM 642 N N . GLU A 1 82 ? -13.575 -2.809 -5.346 1.00 87.62 82 GLU A N 1
ATOM 643 C CA . GLU A 1 82 ? -13.526 -3.457 -6.668 1.00 87.62 82 GLU A CA 1
ATOM 644 C C . GLU A 1 82 ? -12.122 -3.397 -7.281 1.00 87.62 82 GLU A C 1
ATOM 646 O O . GLU A 1 82 ? -11.621 -4.398 -7.781 1.00 87.62 82 G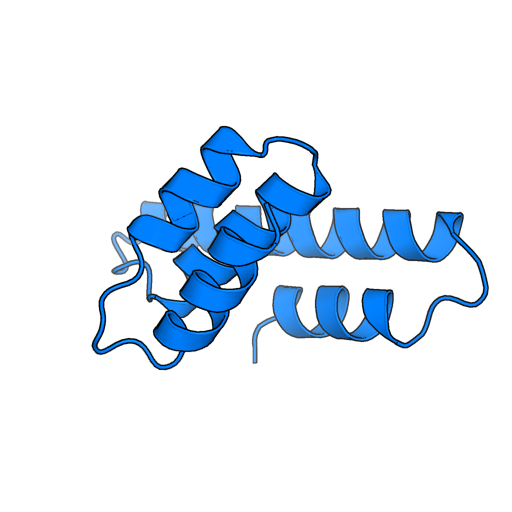LU A O 1
ATOM 651 N N . GLN A 1 83 ? -11.453 -2.250 -7.154 1.00 85.94 83 GLN A N 1
ATOM 652 C CA . GLN A 1 83 ? -10.080 -2.065 -7.628 1.00 85.94 83 GLN A CA 1
ATOM 653 C C . GLN A 1 83 ? -9.101 -2.959 -6.863 1.00 85.94 83 GLN A C 1
ATOM 655 O O . GLN A 1 83 ? -8.193 -3.525 -7.452 1.00 85.94 83 GLN A O 1
ATOM 660 N N . ALA A 1 84 ? -9.291 -3.130 -5.554 1.00 86.25 84 ALA A N 1
ATOM 661 C CA . ALA A 1 84 ? -8.478 -4.040 -4.756 1.00 86.25 84 ALA A CA 1
ATOM 662 C C . ALA A 1 84 ? -8.637 -5.503 -5.185 1.00 86.25 84 ALA A C 1
ATOM 664 O O . ALA A 1 84 ? -7.662 -6.244 -5.196 1.00 86.25 84 ALA A O 1
ATOM 665 N N . GLN A 1 85 ? -9.854 -5.919 -5.546 1.00 90.56 85 GLN A N 1
ATOM 666 C CA . GLN A 1 85 ? -10.112 -7.270 -6.046 1.00 90.56 85 GLN A CA 1
ATOM 667 C C . GLN A 1 85 ? -9.495 -7.498 -7.433 1.00 90.56 85 GLN A C 1
ATOM 669 O O . GLN A 1 85 ? -8.966 -8.576 -7.688 1.00 90.56 85 GLN A O 1
ATOM 674 N N . GLU A 1 86 ? -9.522 -6.488 -8.306 1.00 88.62 86 GLU A N 1
ATOM 675 C CA . GLU A 1 86 ? -8.834 -6.527 -9.603 1.00 88.62 86 GLU A CA 1
ATOM 676 C C . GLU A 1 86 ? -7.318 -6.689 -9.411 1.00 88.62 86 GLU A C 1
ATOM 678 O O . GLU A 1 86 ? -6.714 -7.612 -9.952 1.00 88.62 86 GLU A O 1
ATOM 683 N N . GLU A 1 87 ? -6.725 -5.879 -8.532 1.00 86.25 87 GLU A N 1
ATOM 684 C CA . GLU A 1 87 ? -5.304 -5.963 -8.184 1.00 86.25 87 GLU A CA 1
ATOM 685 C C . GLU A 1 87 ? -4.925 -7.317 -7.559 1.00 86.25 87 GLU A C 1
ATOM 687 O O . GLU A 1 87 ? -3.858 -7.845 -7.858 1.00 86.25 87 GLU A O 1
ATOM 692 N N . LEU A 1 88 ? -5.793 -7.913 -6.731 1.00 86.62 88 LEU A N 1
ATOM 693 C CA . LEU A 1 88 ? -5.602 -9.264 -6.184 1.00 86.62 88 LEU A CA 1
ATOM 694 C C . LEU A 1 88 ? -5.637 -10.354 -7.264 1.00 86.62 88 LEU A C 1
ATOM 696 O O . LEU A 1 88 ? -4.933 -11.353 -7.129 1.00 86.62 88 LEU A O 1
ATOM 700 N N . GLY A 1 89 ? -6.450 -10.181 -8.308 1.00 84.12 89 GLY A N 1
ATOM 701 C CA . GLY A 1 89 ? -6.523 -11.106 -9.442 1.00 84.12 89 GLY A CA 1
ATOM 702 C C . GLY A 1 89 ? -5.293 -11.056 -10.354 1.00 84.12 89 GLY A C 1
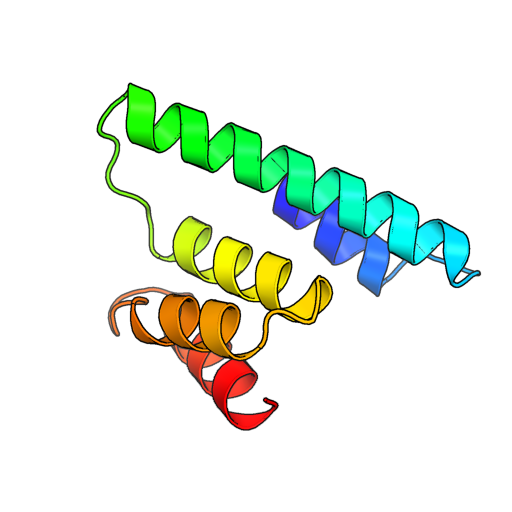ATOM 703 O O . GLY A 1 89 ? -4.951 -12.067 -10.967 1.00 84.12 89 GLY A O 1
ATOM 704 N N . ASP A 1 90 ? -4.615 -9.908 -10.399 1.00 78.94 90 ASP A N 1
ATOM 705 C CA . ASP A 1 90 ? -3.422 -9.651 -11.218 1.00 78.94 90 ASP A CA 1
ATOM 706 C C . ASP A 1 90 ? -2.083 -9.958 -10.503 1.00 78.94 90 ASP A C 1
ATOM 708 O O . ASP A 1 90 ? -1.009 -9.647 -11.038 1.00 78.94 90 ASP A O 1
ATOM 712 N N . LEU A 1 91 ? -2.125 -10.517 -9.287 1.00 74.56 91 LEU A N 1
ATOM 713 C CA . LEU A 1 91 ? -0.971 -10.802 -8.418 1.00 74.56 91 LEU A CA 1
ATOM 714 C C . LEU A 1 91 ? -0.705 -12.299 -8.208 1.00 74.56 91 LEU A C 1
ATOM 716 O O . LEU A 1 91 ? 0.444 -12.718 -8.454 1.00 74.56 91 LEU A O 1
#

Sequence (91 aa):
MGLGYLALSTSAKAAPDESSRESFQEQAISSFEKAKNLAEKFALQTSGREIFYTGLAERFRGEIELAKSYFEQIPPESIFYEQAQEELGDL